Protein AF-A0A6J4UJ50-F1 (afdb_monomer)

Secondary structure (DSSP, 8-state):
----PPPPSS----TT--------S--GGGHHHHHHTS-HHHHHHHHT-SSHHHHHHHHHHHHHHHHHHHHHHTS-GGG--EEE-TTS-EEEPP----

Organism: NCBI:txid1645740

Foldseek 3Di:
DDDQDDDDQADEADPPDDDDDDDDQQDVPCLVVLLVLDEPVQVVVLVPDPDPSVSSSSSSVLSVVLVVVCRHVVHRSNPWDWDADPVRDTDTDDPPPD

Nearest PDB structures (foldseek):
  1qr0-assembly1_A  TM=8.545E-01  e=7.237E-03  Bacillus subtilis
  2byd-assembly1_A  TM=7.770E-01  e=8.209E-03  Homo sapiens
  2c43-assembly1_A  TM=7.660E-01  e=8.209E-03  Homo sapiens
  2cg5-assembly1_A  TM=7.253E-01  e=5.991E-03  Homo sapiens
  4dxe-assembly2_D  TM=7.413E-01  e=2.395E-02  Staphylococcus aureus subsp. aureus COL

Solvent-accessible surface area (backbone atoms only — not comparable to full-atom values): 6210 Å² total; per-residue (Å²): 128,88,79,87,69,83,79,67,93,76,57,80,84,55,97,94,57,83,88,86,84,86,81,84,40,92,49,79,90,50,40,69,64,25,48,64,32,40,46,73,71,52,51,53,55,37,68,70,46,88,48,68,66,59,22,45,32,50,35,35,53,54,18,51,52,29,48,56,51,16,54,61,67,76,43,64,32,45,75,65,50,70,46,69,49,99,85,66,56,72,42,77,59,78,78,80,76,128

pLDDT: mean 90.34, std 11.54, range [34.38, 98.25]

Structure (mmCIF, N/CA/C/O backbone):
data_AF-A0A6J4UJ50-F1
#
_entry.id   AF-A0A6J4UJ50-F1
#
loop_
_atom_site.group_PDB
_atom_site.id
_atom_site.type_symbol
_atom_site.label_atom_id
_atom_site.label_alt_id
_atom_site.label_comp_id
_atom_site.label_asym_id
_atom_site.label_entity_id
_atom_site.label_seq_id
_atom_site.pdbx_PDB_ins_code
_atom_site.Cartn_x
_atom_site.Cartn_y
_atom_site.Cartn_z
_atom_site.occupancy
_atom_site.B_iso_or_equiv
_atom_site.auth_seq_id
_atom_site.auth_comp_id
_atom_site.auth_asym_id
_atom_site.auth_atom_id
_atom_site.pdbx_PDB_model_num
ATOM 1 N N . MET A 1 1 ? 23.874 13.771 4.500 1.00 55.19 1 MET A N 1
ATOM 2 C CA . MET A 1 1 ? 22.710 12.882 4.725 1.00 55.19 1 MET A CA 1
ATOM 3 C C . MET A 1 1 ? 21.917 12.813 3.433 1.00 55.19 1 MET A C 1
ATOM 5 O O . MET A 1 1 ? 21.798 13.865 2.813 1.00 55.19 1 MET A O 1
ATOM 9 N N . PRO A 1 2 ? 21.417 11.648 2.989 1.00 67.38 2 PRO A N 1
ATOM 10 C CA . PRO A 1 2 ? 20.599 11.609 1.783 1.00 67.38 2 PRO A CA 1
ATOM 11 C C . PRO A 1 2 ? 19.331 12.441 2.008 1.00 67.38 2 PRO A C 1
ATOM 13 O O . PRO A 1 2 ? 18.636 12.274 3.014 1.00 67.38 2 PRO A O 1
ATOM 16 N N . LEU A 1 3 ? 19.067 13.368 1.090 1.00 81.88 3 LEU A N 1
ATOM 17 C CA . LEU A 1 3 ? 17.808 14.097 1.035 1.00 81.88 3 LEU A CA 1
ATOM 18 C C . LEU A 1 3 ? 16.737 13.122 0.535 1.00 81.88 3 LEU A C 1
ATOM 20 O O . LEU A 1 3 ? 16.885 12.506 -0.519 1.00 81.88 3 LEU A O 1
ATOM 24 N N . TRP A 1 4 ? 15.684 12.934 1.328 1.00 85.38 4 TRP A N 1
ATOM 25 C CA . TRP A 1 4 ? 14.524 12.149 0.917 1.00 85.38 4 TRP A CA 1
ATOM 26 C C . TRP A 1 4 ? 13.694 12.995 -0.043 1.00 85.38 4 TRP A C 1
ATOM 28 O O . TRP A 1 4 ? 12.986 13.904 0.387 1.00 85.38 4 TRP A O 1
ATOM 38 N N . ASN A 1 5 ? 13.817 12.713 -1.335 1.00 85.38 5 ASN A N 1
ATOM 39 C CA . ASN A 1 5 ? 13.129 13.466 -2.374 1.00 85.38 5 ASN A CA 1
ATOM 40 C C . ASN A 1 5 ? 11.722 12.918 -2.615 1.00 85.38 5 ASN A C 1
ATOM 42 O O . ASN A 1 5 ? 11.446 11.736 -2.394 1.00 85.38 5 ASN A O 1
ATOM 46 N N . ALA A 1 6 ? 10.841 13.784 -3.116 1.00 86.19 6 ALA A N 1
ATOM 47 C CA . ALA A 1 6 ? 9.577 13.334 -3.673 1.00 86.19 6 ALA A CA 1
ATOM 48 C C . ALA A 1 6 ? 9.847 12.370 -4.844 1.00 86.19 6 ALA A C 1
ATOM 50 O O . ALA A 1 6 ? 10.795 12.583 -5.609 1.00 86.19 6 ALA A O 1
ATOM 51 N N . PRO A 1 7 ? 9.043 11.307 -4.996 1.00 87.81 7 PRO A N 1
ATOM 52 C CA . PRO A 1 7 ? 9.232 10.381 -6.097 1.00 87.81 7 PRO A CA 1
ATOM 53 C C . PRO A 1 7 ? 8.943 11.064 -7.442 1.00 87.81 7 PRO A C 1
ATOM 55 O O . PRO A 1 7 ? 7.993 11.847 -7.525 1.00 87.81 7 PRO A O 1
ATOM 58 N N . PRO A 1 8 ? 9.692 10.737 -8.511 1.00 89.56 8 PRO A N 1
ATOM 59 C CA . PRO A 1 8 ? 9.363 11.209 -9.854 1.00 89.56 8 PRO A CA 1
ATOM 60 C C . PRO A 1 8 ? 7.992 10.672 -10.273 1.00 89.56 8 PRO A C 1
ATOM 62 O O . PRO A 1 8 ? 7.533 9.668 -9.728 1.00 89.56 8 PRO A O 1
ATOM 65 N N . LEU A 1 9 ? 7.332 11.319 -11.238 1.00 85.50 9 LEU A N 1
ATOM 66 C CA . LEU A 1 9 ? 6.003 10.906 -11.716 1.00 85.50 9 LEU A CA 1
ATOM 67 C C . LEU A 1 9 ? 6.032 9.483 -12.292 1.00 85.50 9 LEU A C 1
ATOM 69 O O . LEU A 1 9 ? 5.216 8.641 -11.907 1.00 85.50 9 LEU A O 1
ATOM 73 N N . THR A 1 10 ? 7.035 9.206 -13.122 1.00 88.75 10 THR A N 1
ATOM 74 C CA . THR A 1 10 ? 7.276 7.895 -13.726 1.00 88.75 10 THR A CA 1
ATOM 75 C C . THR A 1 10 ? 8.291 7.118 -12.897 1.00 88.75 10 THR A C 1
ATOM 77 O O . THR A 1 10 ? 9.395 7.601 -12.646 1.00 88.75 10 THR A O 1
ATOM 80 N N . LEU A 1 11 ? 7.921 5.906 -12.481 1.00 92.88 11 LEU A N 1
ATOM 81 C CA . LEU A 1 11 ? 8.809 4.989 -11.776 1.00 92.88 11 LEU A CA 1
ATOM 82 C C . LEU A 1 11 ? 9.256 3.875 -12.718 1.00 92.88 11 LEU A C 1
ATOM 84 O O . LEU A 1 11 ? 8.447 3.067 -13.160 1.00 92.88 11 LEU A O 1
ATOM 88 N N . THR A 1 12 ? 10.556 3.808 -12.978 1.00 92.06 12 THR A N 1
ATOM 89 C CA . THR A 1 12 ? 11.201 2.712 -13.709 1.00 92.06 12 THR A CA 1
ATOM 90 C C . THR A 1 12 ? 12.261 2.087 -12.815 1.00 92.06 12 THR A C 1
ATOM 92 O O . THR A 1 12 ? 13.040 2.815 -12.199 1.00 92.06 12 THR A O 1
ATOM 95 N N . LEU A 1 13 ? 12.292 0.757 -12.734 1.00 92.06 13 LEU A N 1
ATOM 96 C CA . LEU A 1 13 ? 13.294 0.017 -11.969 1.00 92.06 13 LEU A CA 1
ATOM 97 C C . LEU A 1 13 ? 14.234 -0.702 -12.942 1.00 92.06 13 LEU A C 1
ATOM 99 O O . LEU A 1 13 ? 13.804 -1.597 -13.664 1.00 92.06 13 LEU A O 1
ATOM 103 N N . GLY A 1 14 ? 15.497 -0.277 -12.990 1.00 92.56 14 GLY A N 1
ATOM 104 C CA . GLY A 1 14 ? 16.535 -0.964 -13.764 1.00 9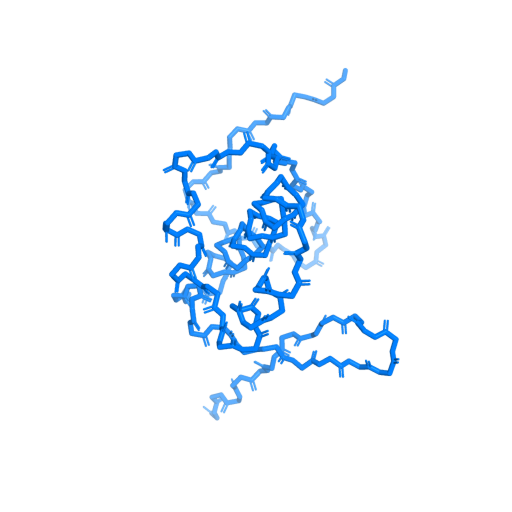2.56 14 GLY A CA 1
ATOM 105 C C . GLY A 1 14 ? 16.965 -2.281 -13.110 1.00 92.56 14 GLY A C 1
ATOM 106 O O . GLY A 1 14 ? 16.757 -2.468 -11.913 1.00 92.56 14 GLY A O 1
ATOM 107 N N . ALA A 1 15 ? 17.595 -3.173 -13.882 1.00 91.44 15 ALA A N 1
ATOM 108 C CA . ALA A 1 15 ? 18.023 -4.495 -13.406 1.00 91.44 15 ALA A CA 1
ATOM 109 C C . ALA A 1 15 ? 18.988 -4.432 -12.203 1.00 91.44 15 ALA A C 1
ATOM 111 O O . ALA A 1 15 ? 18.863 -5.235 -11.283 1.00 91.44 15 ALA A O 1
ATOM 112 N N . ASP A 1 16 ? 19.873 -3.431 -12.169 1.00 94.69 16 ASP A N 1
ATOM 113 C CA . ASP A 1 16 ? 20.860 -3.221 -11.098 1.00 94.69 16 ASP A CA 1
ATOM 114 C C . ASP A 1 16 ? 20.470 -2.079 -10.139 1.00 94.69 16 ASP A C 1
ATOM 116 O O . ASP A 1 16 ? 21.317 -1.481 -9.473 1.00 94.69 16 ASP A O 1
ATOM 120 N N . ALA A 1 17 ? 19.181 -1.726 -10.085 1.00 93.62 17 ALA A N 1
ATOM 121 C CA . ALA A 1 17 ? 18.685 -0.615 -9.280 1.00 93.62 17 ALA A CA 1
ATOM 122 C C . ALA 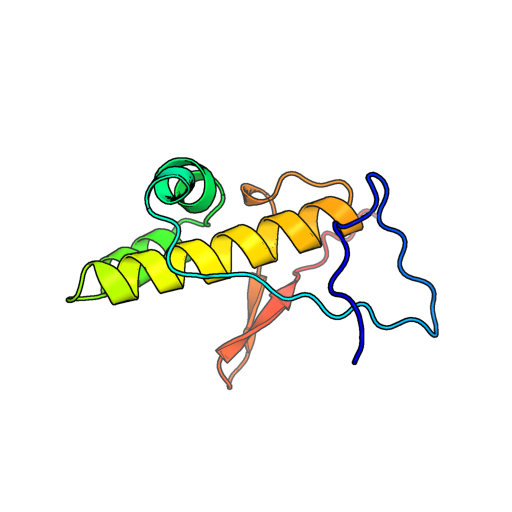A 1 17 ? 17.891 -1.089 -8.056 1.00 93.62 17 ALA A C 1
ATOM 124 O O . ALA A 1 17 ? 17.082 -2.013 -8.118 1.00 93.62 17 ALA A O 1
ATOM 125 N N . VAL A 1 18 ? 18.056 -0.373 -6.941 1.00 93.25 18 VAL A N 1
ATOM 126 C CA . VAL A 1 18 ? 17.218 -0.514 -5.744 1.00 93.25 18 VAL A CA 1
ATOM 127 C C . VAL A 1 18 ? 16.654 0.851 -5.386 1.00 93.25 18 VAL A C 1
ATOM 129 O O . VAL A 1 18 ? 17.398 1.801 -5.157 1.00 93.25 18 VAL A O 1
ATOM 132 N N . HIS A 1 19 ? 15.328 0.954 -5.312 1.00 93.12 19 HIS A N 1
ATOM 133 C CA . HIS A 1 19 ? 14.662 2.158 -4.820 1.00 93.12 19 HIS A CA 1
ATOM 134 C C . HIS A 1 19 ? 14.243 1.944 -3.365 1.00 93.12 19 HIS A C 1
ATOM 136 O O . HIS A 1 19 ? 13.501 1.014 -3.048 1.00 93.12 19 HIS A O 1
ATOM 142 N N . VAL A 1 20 ? 14.703 2.828 -2.480 1.00 93.69 20 VAL A N 1
ATOM 143 C CA . VAL A 1 20 ? 14.336 2.823 -1.061 1.00 93.69 20 VAL A CA 1
ATOM 144 C C . VAL A 1 20 ? 13.319 3.927 -0.811 1.00 93.69 20 VAL A C 1
ATOM 146 O O . VAL A 1 20 ? 13.544 5.084 -1.157 1.00 93.69 20 VAL A O 1
ATOM 149 N N . TRP A 1 21 ? 12.206 3.564 -0.179 1.00 93.75 21 TRP A N 1
ATOM 150 C CA . TRP A 1 21 ? 11.106 4.472 0.124 1.00 93.75 21 TRP A CA 1
ATOM 151 C C . TRP A 1 21 ? 11.007 4.7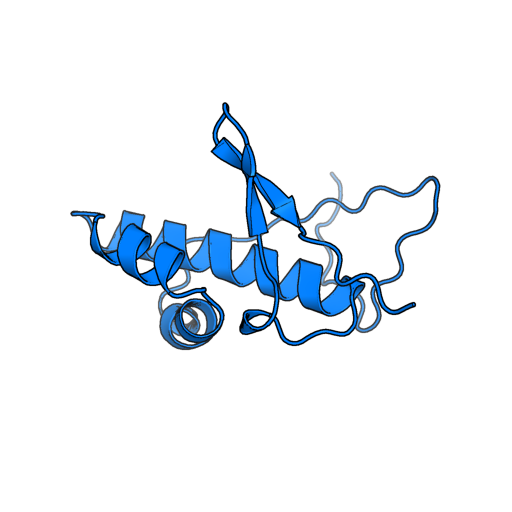24 1.624 1.00 93.75 21 TRP A C 1
ATOM 153 O O . TRP A 1 21 ? 11.165 3.809 2.432 1.00 93.75 21 TRP A O 1
ATOM 163 N N . ARG A 1 22 ? 10.691 5.965 1.994 1.00 93.94 22 ARG A N 1
ATOM 164 C CA . ARG A 1 22 ? 10.386 6.361 3.371 1.00 93.94 22 ARG A CA 1
ATOM 165 C C . ARG A 1 22 ? 9.056 7.092 3.397 1.00 93.94 22 ARG A C 1
ATOM 167 O O . ARG A 1 22 ? 8.849 8.023 2.626 1.00 93.94 22 ARG A O 1
ATOM 174 N N . ALA A 1 23 ? 8.190 6.702 4.324 1.00 92.62 23 ALA A N 1
ATOM 175 C CA . ALA A 1 23 ? 6.895 7.335 4.522 1.00 92.62 23 ALA A CA 1
ATOM 176 C C . ALA A 1 23 ? 6.545 7.430 6.012 1.00 92.62 23 ALA A C 1
ATOM 178 O O . ALA A 1 23 ? 6.932 6.575 6.810 1.00 92.62 23 ALA A O 1
ATOM 179 N N . ALA A 1 24 ? 5.808 8.478 6.382 1.00 94.38 24 ALA A N 1
ATOM 180 C CA . ALA A 1 24 ? 5.173 8.580 7.693 1.00 94.38 24 ALA A CA 1
ATOM 181 C C . ALA A 1 24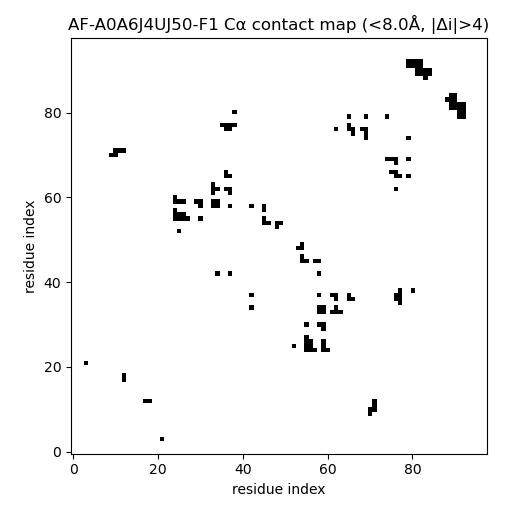 ? 3.910 7.706 7.728 1.00 94.38 24 ALA A C 1
ATOM 183 O O . ALA A 1 24 ? 3.181 7.662 6.744 1.00 94.38 24 ALA A O 1
ATOM 184 N N . LEU A 1 25 ? 3.641 7.030 8.848 1.00 96.62 25 LEU A N 1
ATOM 185 C CA . LEU A 1 25 ? 2.467 6.152 8.990 1.00 96.62 25 LEU A CA 1
ATOM 186 C C . LEU A 1 25 ? 1.303 6.803 9.750 1.00 96.62 25 LEU A C 1
ATOM 188 O O . LEU A 1 25 ? 0.169 6.345 9.652 1.00 96.62 25 LEU A O 1
ATOM 192 N N . ASP A 1 26 ? 1.568 7.875 10.494 1.00 96.19 26 ASP A N 1
ATOM 193 C CA . ASP A 1 26 ? 0.542 8.637 11.206 1.00 96.19 26 ASP A CA 1
ATOM 194 C C . ASP A 1 26 ? -0.085 9.668 10.239 1.00 96.19 26 ASP A C 1
ATOM 196 O O . ASP A 1 26 ? 0.301 10.834 10.226 1.00 96.19 26 ASP A O 1
ATOM 200 N N . ARG A 1 27 ? -1.007 9.211 9.373 1.00 94.00 27 ARG A N 1
ATOM 201 C CA . ARG A 1 27 ? -1.630 10.009 8.289 1.00 94.00 27 ARG A CA 1
ATOM 202 C C . ARG A 1 27 ? -3.167 9.890 8.272 1.00 94.00 27 ARG A C 1
ATOM 204 O O . ARG A 1 27 ? -3.728 9.339 7.326 1.00 94.00 27 ARG A O 1
ATOM 211 N N . PRO A 1 28 ? -3.881 10.371 9.306 1.00 92.56 28 PRO A N 1
ATOM 212 C CA . PRO A 1 28 ? -5.316 10.115 9.474 1.00 92.56 28 PRO A CA 1
ATOM 213 C C . PRO A 1 28 ? -6.184 10.586 8.294 1.00 92.56 28 PRO A C 1
ATOM 215 O O . PRO A 1 28 ? -7.139 9.900 7.942 1.00 92.56 28 PRO A O 1
ATOM 218 N N . GLY A 1 29 ? -5.831 11.704 7.646 1.00 96.00 29 GLY A N 1
ATOM 219 C CA . GLY A 1 29 ? -6.587 12.252 6.510 1.00 96.00 29 GLY A CA 1
ATOM 220 C C . GLY A 1 29 ? -6.531 11.410 5.230 1.00 96.00 29 GLY A C 1
ATOM 221 O O . GLY A 1 29 ? -7.416 11.521 4.391 1.00 96.00 29 GLY A O 1
ATOM 222 N N . GLU A 1 30 ? -5.530 10.539 5.090 1.00 96.69 30 GLU A N 1
ATOM 223 C CA . GLU A 1 30 ? -5.343 9.692 3.901 1.00 96.69 30 GLU A CA 1
ATOM 224 C C . GLU A 1 30 ? -5.857 8.262 4.112 1.00 96.69 30 GLU A C 1
ATOM 226 O O . GLU A 1 30 ? -5.975 7.494 3.156 1.00 96.69 30 GLU A O 1
ATOM 231 N N . LEU A 1 31 ? -6.209 7.894 5.352 1.00 97.00 31 LEU A N 1
ATOM 232 C CA . LEU A 1 31 ? -6.653 6.540 5.684 1.00 97.00 31 LEU A CA 1
ATOM 233 C C . LEU A 1 31 ? -7.844 6.050 4.852 1.00 97.00 31 LEU A C 1
ATOM 235 O O . LEU A 1 31 ? -7.798 4.884 4.472 1.00 97.00 31 LEU A O 1
ATOM 239 N N . PRO A 1 32 ? -8.878 6.854 4.529 1.00 97.00 32 PRO A N 1
ATOM 240 C CA . PRO A 1 32 ? -9.991 6.364 3.714 1.00 97.00 32 PRO A CA 1
ATOM 241 C C . PRO A 1 32 ? -9.555 5.893 2.319 1.00 97.00 32 PRO A C 1
ATOM 243 O O . PRO A 1 32 ? -9.957 4.814 1.886 1.00 97.00 32 PRO A O 1
ATOM 246 N N . GLY A 1 33 ? -8.691 6.660 1.644 1.00 96.56 33 GLY A N 1
ATOM 247 C CA . GLY A 1 33 ? -8.157 6.298 0.327 1.00 96.56 33 GLY A CA 1
ATOM 248 C C . GLY A 1 33 ? -7.230 5.087 0.402 1.00 96.56 33 GLY A C 1
ATOM 249 O O . GLY A 1 33 ? -7.391 4.129 -0.352 1.00 96.56 33 GLY A O 1
ATOM 250 N N . LEU A 1 34 ? -6.330 5.074 1.389 1.00 97.81 34 LEU A N 1
ATOM 251 C CA . LEU A 1 34 ? -5.421 3.949 1.610 1.00 97.81 34 LEU A CA 1
ATOM 252 C C . LEU A 1 34 ? -6.196 2.666 1.936 1.00 97.81 34 LEU A C 1
ATOM 254 O O . LEU A 1 34 ? -5.882 1.616 1.388 1.00 97.81 34 LEU A O 1
ATOM 258 N N . LEU A 1 35 ? -7.250 2.742 2.756 1.00 97.62 35 LEU A N 1
ATOM 259 C CA . LEU A 1 35 ? -8.127 1.615 3.087 1.00 97.62 35 LEU A CA 1
ATOM 260 C C . LEU A 1 35 ? -8.877 1.073 1.862 1.00 97.62 35 LEU A C 1
ATOM 262 O O . LEU A 1 35 ? -9.074 -0.140 1.761 1.00 97.62 35 LEU A O 1
ATOM 266 N N . ALA A 1 36 ? -9.281 1.942 0.932 1.00 96.19 36 ALA A N 1
ATOM 267 C CA . ALA A 1 36 ? -9.940 1.530 -0.306 1.00 96.19 36 ALA A CA 1
ATOM 268 C C . ALA A 1 36 ? -9.015 0.681 -1.196 1.00 96.19 36 ALA A C 1
ATOM 270 O O . ALA A 1 36 ? -9.482 -0.279 -1.809 1.00 96.19 36 ALA A O 1
ATOM 271 N N . ALA A 1 37 ? -7.708 0.965 -1.184 1.00 96.25 37 ALA A N 1
ATOM 272 C CA . ALA A 1 37 ? -6.696 0.196 -1.907 1.00 96.25 37 ALA A CA 1
ATOM 273 C C . ALA A 1 37 ? -6.388 -1.180 -1.283 1.00 96.25 37 ALA A C 1
ATOM 275 O O . ALA A 1 37 ? -5.762 -2.019 -1.928 1.00 96.25 37 ALA A O 1
ATOM 276 N N . LEU A 1 38 ? -6.769 -1.448 -0.028 1.00 96.38 38 LEU A N 1
ATOM 277 C CA . LEU A 1 38 ? -6.494 -2.740 0.614 1.00 96.38 38 LEU A CA 1
ATOM 278 C C . LEU A 1 38 ? -7.371 -3.859 0.028 1.00 96.38 38 LEU A C 1
ATOM 280 O O . LEU A 1 38 ? -8.542 -3.660 -0.297 1.00 96.38 38 LEU A O 1
ATOM 284 N N . SER A 1 39 ? -6.828 -5.079 -0.016 1.00 92.88 39 SER A N 1
ATOM 285 C CA . SER A 1 39 ? -7.632 -6.277 -0.294 1.00 92.88 39 SER A CA 1
ATOM 286 C C . SER A 1 39 ? -8.584 -6.601 0.863 1.00 92.88 39 SER A C 1
ATOM 288 O O . SER A 1 39 ? -8.438 -6.082 1.973 1.00 92.88 39 SER A O 1
ATOM 290 N N . ALA A 1 40 ? -9.551 -7.492 0.622 1.00 92.50 40 ALA A N 1
ATOM 291 C CA . ALA A 1 40 ? -10.499 -7.932 1.646 1.00 92.50 40 ALA A CA 1
ATOM 292 C C . ALA A 1 40 ? -9.793 -8.472 2.905 1.00 92.50 40 ALA A C 1
ATOM 294 O O . ALA A 1 40 ? -10.055 -7.970 3.996 1.00 92.50 40 ALA A O 1
ATOM 295 N N . ASP A 1 41 ? -8.831 -9.384 2.743 1.00 91.44 41 ASP A N 1
ATOM 296 C CA . ASP A 1 41 ? -8.089 -9.996 3.857 1.00 91.44 41 ASP A CA 1
ATOM 297 C C . ASP A 1 41 ? -7.310 -8.966 4.685 1.00 91.44 41 ASP A C 1
ATOM 299 O O . ASP A 1 41 ? -7.130 -9.099 5.896 1.00 91.44 41 ASP A O 1
ATOM 303 N N . GLU A 1 42 ? -6.829 -7.899 4.050 1.00 94.75 42 GLU A N 1
ATOM 304 C CA . GLU A 1 42 ? -6.108 -6.847 4.762 1.00 94.75 42 GLU A CA 1
ATOM 305 C C . GLU A 1 42 ? -7.037 -5.879 5.461 1.00 94.75 42 GLU A C 1
ATOM 307 O O . GLU A 1 42 ? -6.698 -5.429 6.552 1.00 94.75 42 GLU A O 1
ATOM 312 N N . ARG A 1 43 ? -8.197 -5.571 4.875 1.00 96.56 43 ARG A N 1
ATOM 313 C CA . ARG A 1 43 ? -9.242 -4.817 5.575 1.00 96.56 43 ARG A CA 1
ATOM 314 C C . ARG A 1 43 ? -9.711 -5.584 6.807 1.00 96.56 43 ARG A C 1
ATOM 316 O O . ARG A 1 43 ? -9.822 -4.999 7.881 1.00 96.56 43 ARG A O 1
ATOM 323 N N . GLU A 1 44 ? -9.887 -6.896 6.683 1.00 95.62 44 GLU A N 1
ATOM 324 C CA . GLU A 1 44 ? -10.204 -7.762 7.816 1.00 95.62 44 GLU A CA 1
ATOM 325 C C . GLU A 1 44 ? -9.086 -7.730 8.867 1.00 95.62 44 GLU A C 1
ATOM 327 O O . GLU A 1 44 ? -9.338 -7.477 10.046 1.00 95.62 44 GLU A O 1
ATOM 332 N N . ARG A 1 45 ? -7.824 -7.898 8.451 1.00 94.31 45 ARG A N 1
ATOM 333 C CA . ARG A 1 45 ? -6.672 -7.824 9.359 1.00 94.31 45 ARG A CA 1
ATOM 334 C C . ARG A 1 45 ? -6.546 -6.461 10.040 1.00 94.31 45 ARG A C 1
ATOM 336 O O . ARG A 1 45 ? -6.213 -6.421 11.222 1.00 94.31 45 ARG A O 1
ATOM 343 N N . ALA A 1 46 ? -6.835 -5.368 9.338 1.00 96.62 46 ALA A N 1
ATOM 344 C CA . ALA A 1 46 ? -6.893 -4.028 9.915 1.00 96.62 46 ALA A CA 1
ATOM 345 C C . ALA A 1 46 ? -7.977 -3.944 11.003 1.00 96.62 46 ALA A C 1
ATOM 347 O O . ALA A 1 46 ? -7.736 -3.382 12.070 1.00 96.62 46 ALA A O 1
ATOM 348 N N . GLY A 1 47 ? -9.138 -4.563 10.772 1.00 97.00 47 GLY A N 1
ATOM 349 C CA . GLY A 1 47 ? -10.240 -4.641 11.734 1.00 97.00 47 GLY A CA 1
ATOM 350 C C . GLY A 1 47 ? -9.916 -5.410 13.021 1.00 97.00 47 GLY A C 1
ATOM 351 O O . GLY A 1 47 ? -10.575 -5.195 14.033 1.00 97.00 47 GLY A O 1
ATOM 352 N N . ARG A 1 48 ? -8.882 -6.263 13.022 1.00 97.06 48 ARG A N 1
ATOM 353 C CA . ARG A 1 48 ? -8.454 -7.032 14.208 1.00 97.06 48 ARG A CA 1
ATOM 354 C C . ARG A 1 48 ? -7.568 -6.235 15.178 1.00 97.06 48 ARG A C 1
ATOM 356 O O . ARG A 1 48 ? -7.303 -6.710 16.283 1.00 97.06 48 ARG A O 1
ATOM 363 N N . PHE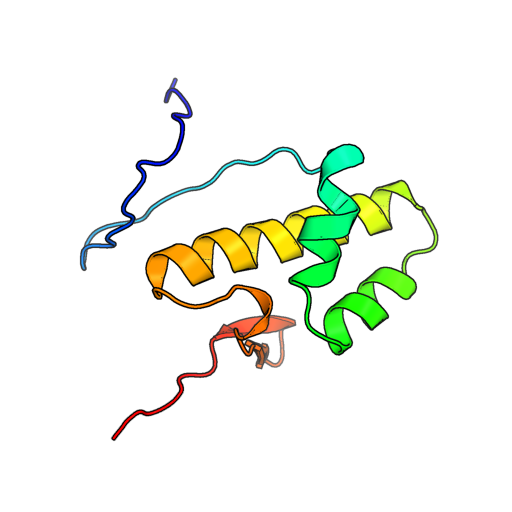 A 1 49 ? -7.091 -5.049 14.797 1.00 97.06 49 PHE A N 1
ATOM 364 C CA . PHE A 1 49 ? -6.325 -4.186 15.700 1.00 97.06 49 PHE A CA 1
ATOM 365 C C . PHE A 1 49 ? -7.241 -3.514 16.727 1.00 97.06 49 PHE A C 1
ATOM 367 O O . PHE A 1 49 ? -8.253 -2.918 16.371 1.00 97.06 49 PHE A O 1
ATOM 374 N N . ARG A 1 50 ? -6.850 -3.573 18.007 1.00 96.19 50 ARG A N 1
ATOM 375 C CA . ARG A 1 50 ? -7.607 -2.965 19.116 1.00 96.19 50 ARG A CA 1
ATOM 376 C C . ARG A 1 50 ? -7.409 -1.455 19.220 1.00 96.19 50 ARG A C 1
ATOM 378 O O . ARG A 1 50 ? -8.338 -0.745 19.578 1.00 96.19 50 ARG A O 1
ATOM 385 N N . ALA A 1 51 ? -6.195 -0.978 18.950 1.00 96.69 51 ALA A N 1
ATOM 386 C CA . ALA A 1 51 ? -5.856 0.435 19.033 1.00 96.69 51 ALA A CA 1
ATOM 387 C C . ALA A 1 51 ? -6.013 1.104 17.664 1.00 96.69 51 ALA A C 1
ATOM 389 O O . ALA A 1 51 ? -5.407 0.671 16.680 1.00 96.69 51 ALA A O 1
ATOM 390 N N . ASP A 1 52 ? -6.760 2.207 17.616 1.00 95.56 52 ASP A N 1
ATOM 391 C CA . ASP A 1 52 ? -7.011 2.963 16.383 1.00 95.56 52 ASP A CA 1
ATOM 392 C C . ASP A 1 52 ? -5.733 3.446 15.709 1.00 95.56 52 ASP A C 1
ATOM 394 O O . ASP A 1 52 ? -5.627 3.434 14.483 1.00 95.56 52 ASP A O 1
ATOM 398 N N . ARG A 1 53 ? -4.731 3.814 16.511 1.00 96.06 53 ARG A N 1
ATOM 399 C CA . ARG A 1 53 ? -3.424 4.228 16.005 1.00 96.06 53 ARG A CA 1
ATOM 400 C C . ARG A 1 53 ? -2.709 3.091 15.280 1.00 96.06 53 ARG A C 1
ATOM 402 O O . ARG A 1 53 ? -2.184 3.304 14.191 1.00 96.06 53 ARG A O 1
ATOM 409 N N . ASP A 1 54 ? -2.704 1.891 15.852 1.00 97.38 54 ASP A N 1
ATOM 410 C CA . ASP A 1 54 ? -2.037 0.735 15.2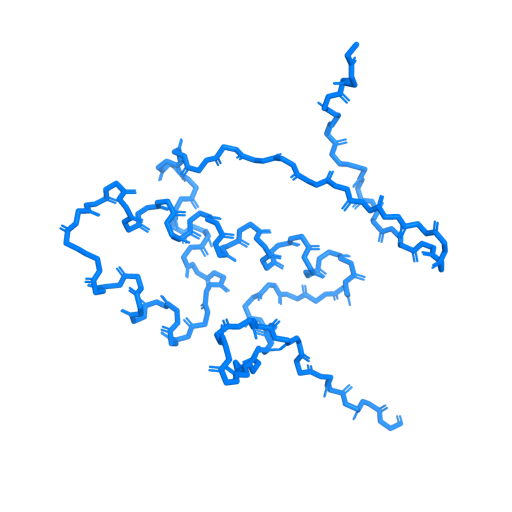45 1.00 97.38 54 ASP A CA 1
ATOM 411 C C . ASP A 1 54 ? -2.784 0.269 13.997 1.00 97.38 54 ASP A C 1
ATOM 413 O O . ASP A 1 54 ? -2.161 -0.019 12.973 1.00 97.38 54 ASP A O 1
ATOM 417 N N . ARG A 1 55 ? -4.122 0.300 14.042 1.00 97.88 55 ARG A N 1
ATOM 418 C CA . ARG A 1 55 ? -4.980 0.082 12.874 1.00 97.88 55 ARG A CA 1
ATOM 419 C C . ARG A 1 55 ? -4.656 1.070 11.755 1.00 97.88 55 ARG A C 1
ATOM 421 O O . ARG A 1 55 ? -4.421 0.654 10.623 1.00 97.88 55 ARG A O 1
ATOM 428 N N . GLY A 1 56 ? -4.601 2.363 12.072 1.00 98.00 56 GLY A N 1
ATOM 429 C CA . GLY A 1 56 ? -4.267 3.420 11.119 1.00 98.00 56 GLY A CA 1
ATOM 430 C C . GLY A 1 56 ?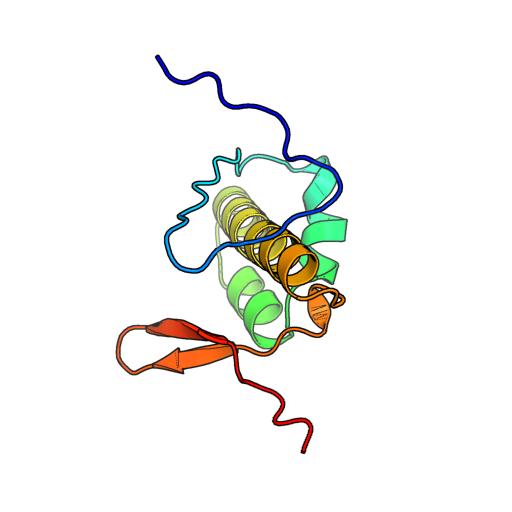 -2.878 3.228 10.513 1.00 98.00 56 GLY A C 1
ATOM 431 O O . GLY A 1 56 ? -2.730 3.257 9.296 1.00 98.00 56 GLY A O 1
ATOM 432 N N . ARG A 1 57 ? -1.869 2.929 11.337 1.00 98.00 57 ARG A N 1
ATOM 433 C CA . ARG A 1 57 ? -0.501 2.654 10.868 1.00 98.00 57 ARG A CA 1
ATOM 434 C C . ARG A 1 57 ? -0.420 1.421 9.977 1.00 98.00 57 ARG A C 1
ATOM 436 O O . ARG A 1 57 ? 0.315 1.439 8.991 1.00 98.00 57 ARG A O 1
ATOM 443 N N . PHE A 1 58 ? -1.173 0.369 10.295 1.00 97.31 58 PHE A N 1
ATOM 444 C CA . PHE A 1 58 ? -1.264 -0.820 9.453 1.00 97.31 58 PHE A CA 1
ATOM 445 C C . PHE A 1 58 ? -1.877 -0.489 8.088 1.00 97.31 58 PHE A C 1
ATOM 447 O O . PHE A 1 58 ? -1.291 -0.831 7.060 1.00 97.31 58 PHE A O 1
ATOM 454 N N . VAL A 1 59 ? -3.013 0.217 8.069 1.00 98.19 59 VAL A N 1
ATOM 455 C CA . VAL A 1 59 ? -3.670 0.665 6.830 1.00 98.19 59 VAL A CA 1
ATOM 456 C C . VAL A 1 59 ? -2.727 1.540 6.011 1.00 98.19 59 VAL A C 1
ATOM 458 O O . VAL A 1 59 ? -2.539 1.274 4.826 1.00 98.19 59 VAL A O 1
ATOM 461 N N . ALA A 1 60 ? -2.066 2.515 6.641 1.00 98.25 60 ALA A N 1
ATOM 462 C CA . ALA A 1 60 ? -1.128 3.397 5.963 1.00 98.25 60 ALA A CA 1
ATOM 463 C C . ALA A 1 60 ? 0.035 2.618 5.335 1.00 98.25 60 ALA A C 1
ATOM 465 O O . ALA A 1 60 ? 0.318 2.775 4.150 1.00 98.25 60 ALA A O 1
ATOM 466 N N . ALA A 1 61 ? 0.668 1.718 6.092 1.00 96.94 61 ALA A N 1
ATOM 467 C CA . ALA A 1 61 ? 1.785 0.921 5.594 1.00 96.94 61 ALA A CA 1
ATOM 468 C C . ALA A 1 61 ? 1.381 0.022 4.412 1.00 96.94 61 ALA A C 1
ATOM 470 O O . ALA A 1 61 ? 2.115 -0.071 3.427 1.00 96.94 61 ALA A O 1
ATOM 471 N N . ARG A 1 62 ? 0.220 -0.644 4.491 1.00 96.50 62 ARG A N 1
ATOM 472 C CA . ARG A 1 62 ? -0.259 -1.540 3.425 1.00 96.50 62 ARG A CA 1
ATOM 473 C C . ARG A 1 62 ? -0.752 -0.785 2.195 1.00 96.50 62 ARG A C 1
ATOM 475 O O . ARG A 1 62 ? -0.464 -1.229 1.086 1.00 96.50 62 ARG A O 1
ATOM 482 N N . GLY A 1 63 ? -1.452 0.332 2.381 1.00 97.31 63 GLY A N 1
ATOM 483 C CA . GLY A 1 63 ? -1.932 1.176 1.288 1.00 97.31 63 GLY A CA 1
ATOM 484 C C . GLY A 1 63 ? -0.768 1.771 0.500 1.00 97.31 63 GLY A C 1
ATOM 485 O O . GLY A 1 63 ? -0.671 1.549 -0.702 1.00 97.31 63 GLY A O 1
ATOM 486 N N . LEU A 1 64 ? 0.195 2.393 1.191 1.00 96.88 64 LEU A N 1
ATOM 487 C CA . LEU A 1 64 ? 1.374 2.992 0.555 1.00 96.88 64 LEU A CA 1
ATOM 488 C C . LEU A 1 64 ? 2.216 1.955 -0.198 1.00 96.88 64 LEU A C 1
ATOM 490 O O . LEU A 1 64 ? 2.680 2.219 -1.304 1.00 96.88 64 LEU A O 1
ATOM 494 N N . LEU A 1 65 ? 2.391 0.752 0.365 1.00 95.69 65 LEU A N 1
ATOM 495 C CA . LEU A 1 65 ? 3.078 -0.339 -0.330 1.00 95.69 65 LEU A CA 1
ATOM 496 C C . LEU A 1 65 ? 2.392 -0.676 -1.661 1.00 95.69 65 LEU A C 1
ATOM 498 O O . LEU A 1 65 ? 3.073 -0.853 -2.672 1.00 95.69 65 LEU A O 1
ATOM 502 N N . ARG A 1 66 ? 1.057 -0.767 -1.672 1.00 96.69 66 ARG A N 1
ATOM 503 C CA . ARG A 1 66 ? 0.307 -1.041 -2.901 1.00 96.69 66 ARG A CA 1
ATOM 504 C C . ARG A 1 66 ? 0.378 0.092 -3.900 1.00 96.69 66 ARG A C 1
ATOM 506 O O . ARG A 1 66 ? 0.520 -0.188 -5.080 1.00 96.69 66 ARG A O 1
ATOM 513 N N . GLU A 1 67 ? 0.293 1.337 -3.452 1.00 95.69 67 GLU A N 1
ATOM 514 C CA . GLU A 1 67 ? 0.424 2.498 -4.333 1.00 95.69 67 GLU A CA 1
ATOM 515 C C . GLU A 1 67 ? 1.791 2.522 -5.012 1.00 95.69 67 GLU A C 1
ATOM 517 O O . GLU A 1 67 ? 1.878 2.657 -6.231 1.00 95.69 67 GLU A O 1
ATOM 522 N N . ILE A 1 68 ? 2.863 2.313 -4.243 1.00 95.38 68 ILE A N 1
ATOM 523 C CA . ILE A 1 68 ? 4.226 2.253 -4.774 1.00 95.38 68 ILE A CA 1
ATOM 524 C C . ILE A 1 68 ? 4.336 1.132 -5.813 1.00 95.38 68 ILE A C 1
ATOM 526 O O . ILE A 1 68 ? 4.765 1.383 -6.938 1.00 95.38 68 ILE A O 1
ATOM 530 N N . LEU A 1 69 ? 3.912 -0.090 -5.476 1.00 94.94 69 LEU A N 1
ATOM 531 C CA . LEU A 1 69 ? 3.973 -1.230 -6.397 1.00 94.94 69 LEU A CA 1
ATOM 532 C C . LEU A 1 69 ? 3.079 -1.040 -7.629 1.00 94.94 69 LEU A C 1
ATOM 534 O O . LEU A 1 69 ? 3.504 -1.350 -8.737 1.00 94.94 69 LEU A O 1
ATOM 538 N N . GLY A 1 70 ? 1.877 -0.490 -7.460 1.00 94.62 70 GLY A N 1
ATOM 539 C CA . GLY A 1 70 ? 0.946 -0.203 -8.549 1.00 94.62 70 GLY A CA 1
ATOM 540 C C . GLY A 1 70 ? 1.550 0.760 -9.562 1.00 94.62 70 GLY A C 1
ATOM 541 O O . GLY A 1 70 ? 1.443 0.538 -10.765 1.00 94.62 70 GLY A O 1
ATOM 542 N N . ARG A 1 71 ? 2.303 1.760 -9.092 1.00 94.94 71 ARG A N 1
ATOM 543 C CA . ARG A 1 71 ? 3.033 2.688 -9.964 1.00 94.94 71 ARG A CA 1
ATOM 544 C C . ARG A 1 71 ? 4.177 2.028 -10.736 1.00 94.94 71 ARG A C 1
ATOM 546 O O . ARG A 1 71 ? 4.354 2.361 -11.901 1.00 94.94 71 ARG A O 1
ATOM 553 N N . TYR A 1 72 ? 4.923 1.097 -10.135 1.00 94.94 72 TYR A N 1
ATOM 554 C CA . TYR A 1 72 ? 5.940 0.325 -10.872 1.00 94.94 72 TYR A CA 1
ATOM 555 C C . TYR A 1 72 ? 5.332 -0.636 -11.896 1.00 94.94 72 TYR A C 1
ATOM 557 O O . TYR A 1 72 ? 5.955 -0.920 -12.913 1.00 94.94 72 TYR A O 1
ATOM 565 N N . LEU A 1 73 ? 4.135 -1.155 -11.618 1.00 93.38 73 LEU A N 1
ATOM 566 C CA . LEU A 1 73 ? 3.473 -2.165 -12.444 1.00 93.38 73 LEU A CA 1
ATOM 567 C C . LEU A 1 73 ? 2.477 -1.576 -13.453 1.00 93.38 73 LEU A C 1
ATOM 569 O O . LEU A 1 73 ? 1.946 -2.322 -14.271 1.00 93.38 73 LEU A O 1
ATOM 573 N N . GLY A 1 74 ? 2.181 -0.275 -13.376 1.00 92.62 74 GLY A N 1
ATOM 574 C CA . GLY A 1 74 ? 1.121 0.362 -14.161 1.00 92.62 74 GLY A CA 1
ATOM 575 C C . GLY A 1 74 ? -0.280 -0.178 -13.843 1.00 92.62 74 GLY A C 1
ATOM 576 O O . GLY A 1 74 ? -1.115 -0.273 -14.737 1.00 92.62 74 GLY A O 1
ATOM 577 N N . ARG A 1 75 ? -0.536 -0.582 -12.592 1.00 93.94 75 ARG A N 1
ATOM 578 C CA . ARG A 1 75 ? -1.789 -1.224 -12.152 1.00 93.94 75 ARG A CA 1
ATOM 579 C C . ARG A 1 75 ? -2.441 -0.469 -11.000 1.00 93.94 75 ARG A C 1
ATOM 581 O O . ARG A 1 75 ? -1.765 0.165 -10.192 1.00 93.94 75 ARG A O 1
ATOM 588 N N . GLU A 1 76 ? -3.762 -0.595 -10.899 1.00 94.19 76 GLU A N 1
ATOM 589 C CA . GLU A 1 76 ? -4.523 -0.050 -9.774 1.00 94.19 76 GLU A CA 1
ATOM 590 C C . GLU A 1 76 ? -4.108 -0.761 -8.463 1.00 94.19 76 GLU A C 1
ATOM 592 O O . GLU A 1 76 ? -4.003 -1.993 -8.454 1.00 94.19 76 GLU A O 1
ATOM 597 N N . PRO A 1 77 ? -3.832 -0.031 -7.366 1.00 94.94 77 PRO A N 1
ATOM 598 C CA . PRO A 1 77 ? -3.337 -0.603 -6.108 1.00 94.94 77 PRO A CA 1
ATOM 599 C C . PRO A 1 77 ? -4.180 -1.759 -5.537 1.00 94.94 77 PRO A C 1
ATOM 601 O O . PRO A 1 77 ? -3.623 -2.774 -5.104 1.00 94.94 77 PRO A O 1
ATOM 604 N N . GLY A 1 78 ? -5.508 -1.634 -5.550 1.00 94.44 78 GLY A N 1
ATOM 605 C CA . GLY A 1 78 ? -6.461 -2.647 -5.087 1.00 94.44 78 GLY A CA 1
ATOM 606 C C . GLY A 1 78 ? -6.499 -3.917 -5.938 1.00 94.44 78 GLY A C 1
ATOM 607 O O . GLY A 1 78 ? -6.773 -4.996 -5.410 1.00 94.44 78 GLY A O 1
ATOM 608 N N . SER A 1 79 ? -6.146 -3.825 -7.221 1.00 93.69 79 SER A N 1
ATOM 609 C CA . SER A 1 79 ? -6.058 -4.970 -8.136 1.00 93.69 79 SER A CA 1
ATOM 610 C C . SER A 1 79 ? -4.871 -5.900 -7.846 1.00 93.69 79 SER A C 1
ATOM 612 O O . SER A 1 79 ? -4.862 -7.051 -8.289 1.00 93.69 79 SER A O 1
ATOM 614 N N . LEU A 1 80 ? -3.872 -5.437 -7.082 1.00 93.81 80 LEU A N 1
ATOM 615 C CA . LEU A 1 80 ? -2.678 -6.217 -6.764 1.00 93.81 80 LEU A CA 1
ATOM 616 C C . LEU A 1 80 ? -3.002 -7.388 -5.829 1.00 93.81 80 LEU A C 1
ATOM 618 O O . LEU A 1 80 ? -3.492 -7.215 -4.705 1.00 93.81 80 LEU A O 1
ATOM 622 N N . ARG A 1 81 ? -2.641 -8.594 -6.274 1.00 92.56 81 ARG A N 1
ATOM 623 C CA . ARG A 1 81 ? -2.806 -9.836 -5.516 1.00 92.56 81 ARG A CA 1
ATOM 624 C C . ARG A 1 81 ? -1.492 -10.255 -4.874 1.00 92.56 81 ARG A C 1
ATOM 626 O O . ARG A 1 81 ? -0.450 -10.311 -5.524 1.00 92.56 81 ARG A O 1
ATOM 633 N N . PHE A 1 82 ? -1.563 -10.595 -3.591 1.00 90.50 82 PHE A N 1
ATOM 634 C CA . PHE A 1 82 ? -0.425 -11.080 -2.821 1.00 90.50 82 PHE A CA 1
ATOM 635 C C . PHE A 1 82 ? -0.707 -12.483 -2.306 1.00 90.50 82 PHE A C 1
ATOM 637 O O . PHE A 1 82 ? -1.800 -12.768 -1.825 1.00 90.50 82 PHE A O 1
ATOM 644 N N . ARG A 1 83 ? 0.316 -13.333 -2.345 1.00 88.75 83 ARG A N 1
ATOM 645 C CA . ARG A 1 83 ? 0.362 -14.593 -1.600 1.00 88.75 83 ARG A CA 1
ATOM 646 C C . ARG A 1 83 ? 1.275 -14.434 -0.393 1.00 88.75 83 ARG A C 1
ATOM 648 O O . ARG A 1 83 ? 2.259 -13.696 -0.456 1.00 88.75 83 ARG A O 1
ATOM 655 N N . TYR A 1 84 ? 0.980 -15.148 0.684 1.00 83.25 84 TYR A N 1
ATOM 656 C CA . TYR A 1 84 ? 1.790 -15.144 1.899 1.00 83.25 84 TYR A CA 1
ATOM 657 C C . TYR A 1 84 ? 2.477 -16.498 2.048 1.00 83.25 84 TYR A C 1
ATOM 659 O O . TYR A 1 84 ? 1.815 -17.532 2.066 1.00 83.25 84 TYR A O 1
ATOM 667 N N . GLY A 1 85 ? 3.811 -16.490 2.106 1.00 79.12 85 GLY A N 1
ATOM 668 C CA . GLY A 1 85 ? 4.591 -17.704 2.357 1.00 79.12 85 GLY A CA 1
ATOM 669 C C . GLY A 1 85 ? 4.566 -18.124 3.830 1.00 79.12 85 GLY A C 1
ATOM 670 O O . GLY A 1 85 ? 4.027 -17.413 4.679 1.00 79.12 85 GLY A O 1
ATOM 671 N N . ALA A 1 86 ? 5.233 -19.238 4.148 1.00 79.56 86 ALA A N 1
ATOM 672 C CA . ALA A 1 86 ? 5.274 -19.823 5.496 1.00 79.56 86 ALA A CA 1
ATOM 673 C C . ALA A 1 86 ? 5.743 -18.850 6.599 1.00 79.56 86 ALA A C 1
ATOM 675 O O . ALA A 1 86 ? 5.327 -18.958 7.746 1.00 79.56 86 ALA A O 1
ATOM 676 N N . HIS A 1 87 ? 6.574 -17.867 6.245 1.00 82.12 87 HIS A N 1
ATOM 677 C CA . HIS A 1 87 ? 7.108 -16.863 7.175 1.00 82.12 87 HIS A CA 1
ATOM 678 C C . HIS A 1 87 ? 6.359 -15.521 7.125 1.00 82.12 87 HIS A C 1
ATOM 680 O O . HIS A 1 87 ? 6.856 -14.508 7.608 1.00 82.12 87 HIS A O 1
ATOM 686 N N . GLY A 1 88 ? 5.189 -15.470 6.482 1.00 77.00 88 GLY A N 1
ATOM 687 C CA . GLY A 1 88 ? 4.348 -14.272 6.418 1.00 77.00 88 GLY A CA 1
ATOM 688 C C . GLY A 1 88 ? 4.859 -13.161 5.496 1.00 77.00 88 GLY A C 1
ATOM 689 O O . GLY A 1 88 ? 4.205 -12.122 5.386 1.00 77.00 88 GLY A O 1
ATOM 690 N N . LYS A 1 89 ? 5.988 -13.356 4.798 1.00 82.56 89 LYS A N 1
ATOM 691 C CA . LYS A 1 89 ? 6.466 -12.408 3.785 1.00 82.56 89 LYS A CA 1
ATOM 692 C C . LYS A 1 89 ? 5.536 -12.457 2.560 1.00 82.56 89 LYS A C 1
ATOM 694 O O . LYS A 1 89 ? 5.373 -13.534 1.978 1.00 82.56 89 LYS A O 1
ATOM 699 N N . PRO A 1 90 ? 4.923 -11.327 2.162 1.00 86.44 90 PRO A N 1
ATOM 700 C CA . PRO A 1 90 ? 4.075 -11.284 0.981 1.00 86.44 90 PRO A CA 1
ATOM 701 C C . PRO A 1 90 ? 4.924 -11.379 -0.289 1.00 86.44 90 PRO A C 1
ATOM 703 O O . PRO A 1 90 ? 6.031 -10.848 -0.357 1.00 86.44 90 PRO A O 1
ATOM 706 N N . THR A 1 91 ? 4.387 -12.033 -1.309 1.00 89.56 91 THR A N 1
ATOM 707 C CA . THR A 1 91 ? 4.926 -12.042 -2.673 1.00 89.56 91 THR A CA 1
ATOM 708 C C . THR A 1 91 ? 3.804 -11.659 -3.625 1.00 89.56 91 THR A C 1
ATOM 710 O O . THR A 1 91 ? 2.673 -12.109 -3.435 1.00 89.56 91 THR A O 1
ATOM 713 N N . LEU A 1 92 ? 4.099 -10.831 -4.627 1.00 90.50 92 LEU A N 1
ATOM 714 C CA . LEU A 1 92 ? 3.142 -10.551 -5.694 1.00 90.50 92 LEU A CA 1
ATOM 715 C C . LEU A 1 92 ? 2.837 -11.841 -6.458 1.00 90.50 92 LEU A C 1
ATOM 717 O O . LEU A 1 92 ? 3.734 -12.637 -6.743 1.00 90.50 92 LEU A O 1
ATOM 721 N N . VAL A 1 93 ? 1.560 -12.061 -6.743 1.00 90.38 93 VAL A N 1
ATOM 722 C CA . VAL A 1 93 ? 1.132 -13.103 -7.673 1.00 90.38 93 VAL A CA 1
ATOM 723 C C . VAL A 1 93 ? 1.288 -12.520 -9.072 1.00 90.38 93 VAL A C 1
ATOM 725 O O . VAL A 1 93 ? 0.690 -11.489 -9.373 1.00 90.38 93 VAL A O 1
ATOM 728 N N . GLU A 1 94 ? 2.112 -13.146 -9.909 1.00 77.56 94 GLU A N 1
ATOM 729 C CA . GLU A 1 94 ? 2.153 -12.805 -11.329 1.00 77.56 94 GLU A CA 1
ATOM 730 C C . GLU A 1 94 ? 0.834 -13.229 -11.973 1.00 77.56 94 GLU A C 1
ATOM 732 O O . GLU A 1 94 ? 0.461 -14.403 -11.921 1.00 77.56 94 GLU A O 1
ATO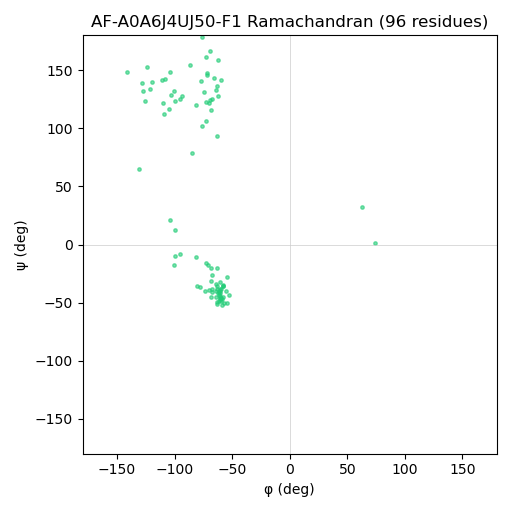M 737 N N . ASP A 1 95 ? 0.154 -12.291 -12.628 1.00 60.91 95 ASP A N 1
ATOM 738 C CA . ASP A 1 95 ? -0.705 -12.685 -13.735 1.00 60.91 95 ASP A CA 1
ATOM 739 C C . ASP A 1 95 ? 0.243 -13.055 -14.867 1.00 60.91 95 ASP A C 1
ATOM 741 O O . ASP A 1 95 ? 0.864 -12.176 -15.467 1.00 60.91 95 ASP A O 1
ATOM 745 N N . ARG A 1 96 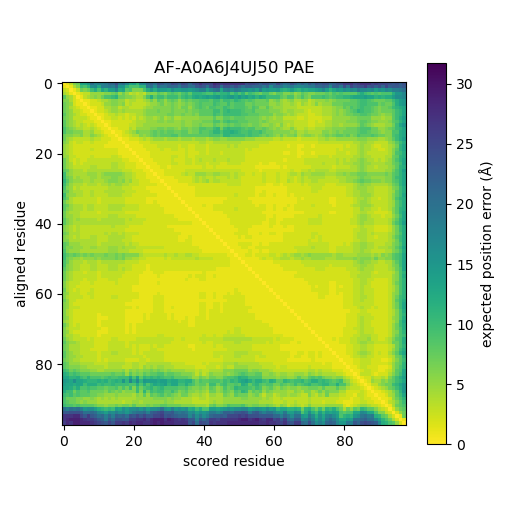? 0.383 -14.350 -15.153 1.00 47.59 96 ARG A N 1
ATOM 746 C CA . ARG A 1 96 ? 0.906 -14.757 -16.454 1.00 47.59 96 ARG A CA 1
ATOM 747 C C . ARG A 1 96 ? -0.092 -14.277 -17.503 1.00 47.59 96 ARG A C 1
ATOM 749 O O . ARG A 1 96 ? -1.072 -14.961 -17.779 1.00 47.59 96 ARG A O 1
ATOM 756 N N . ALA A 1 97 ? 0.134 -13.088 -18.049 1.00 39.56 97 ALA A N 1
ATOM 757 C CA . ALA A 1 97 ? -0.302 -12.808 -19.403 1.00 39.56 97 ALA A CA 1
ATOM 758 C C . ALA A 1 97 ? 0.576 -13.694 -20.297 1.00 39.56 97 ALA A C 1
ATOM 760 O O . ALA A 1 97 ? 1.803 -13.609 -20.215 1.00 39.56 97 ALA A O 1
ATOM 761 N N . GLY A 1 98 ? -0.056 -14.640 -20.994 1.00 34.38 98 GLY A N 1
ATOM 762 C CA . GLY A 1 98 ? 0.608 -15.458 -22.009 1.00 34.38 98 GLY A CA 1
ATOM 763 C C . GLY A 1 98 ? 1.064 -14.633 -23.202 1.00 34.38 98 GLY A C 1
ATOM 764 O O . GLY A 1 98 ? 0.580 -13.487 -23.350 1.00 34.38 98 GLY A O 1
#

Sequence (98 aa):
MPLWNAPPLTLTLGADAVHVWRAALDRPGELPGLLAALSADERERAGRFRADRDRGRFVAARGLLREILGRYLGREPGSLRFRYGAHGKPTLVEDRAG

Radius of gyration: 14.7 Å; Cα contacts (8 Å, |Δi|>4): 87; chains: 1; bounding box: 33×34×41 Å

Mean predicted aligned error: 4.88 Å

InterPro domains:
  IPR037143 4'-phosphopantetheinyl transferase domain superfamily [G3DSA:3.90.470.20] (16-98)
  IPR037143 4'-phosphopantetheinyl transferase domain superfamily [SSF56214] (18-93)
  IPR055066 4'-phosphopantetheinyl transferase, N-terminal [PF22624] (32-95)